Protein AF-A0A8S0RA61-F1 (afdb_monomer)

Nearest PDB structures (foldseek):
  1y2m-assembly1_B  TM=2.68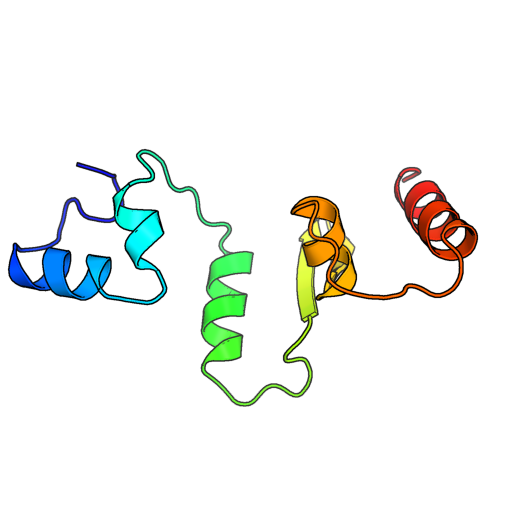0E-01  e=9.328E+00  Rhodotorula toruloides
  5o61-assembly1_b  TM=2.028E-01  e=4.396E+00  Mycolicibacterium smegmatis MC2 155
  1y2m-assembly1_C  TM=2.604E-01  e=9.328E+00  Rhodotorula toruloides

Solvent-accessible surface area (backbone atoms only — not comparable to full-atom values): 6162 Å² total; per-residue (Å²): 127,23,66,89,56,69,85,50,52,74,65,55,46,51,56,43,50,72,39,100,61,16,74,57,70,72,42,60,79,79,85,78,52,70,67,57,53,52,51,57,56,49,67,78,45,98,58,95,59,81,64,54,43,79,42,77,56,96,88,41,83,42,82,46,34,62,69,56,49,32,59,78,70,71,48,90,82,70,90,72,83,63,73,68,64,58,54,52,55,48,58,62,60,72,68,119

Radius of gyration: 17.35 Å; Cα contacts (8 Å, |Δi|>4): 54; chains: 1; bounding box: 34×37×48 Å

Structure (mmCIF, N/CA/C/O backbone):
data_AF-A0A8S0RA61-F1
#
_entry.id   AF-A0A8S0RA61-F1
#
loop_
_atom_site.group_PDB
_atom_site.id
_atom_site.type_symbol
_atom_site.label_atom_id
_atom_site.label_alt_id
_atom_site.label_comp_id
_atom_site.label_asym_id
_atom_site.label_entity_id
_atom_site.label_seq_id
_atom_site.pdbx_PDB_ins_code
_atom_site.Cartn_x
_atom_site.Cartn_y
_atom_site.Cartn_z
_atom_site.occupancy
_atom_site.B_iso_or_equiv
_atom_site.auth_seq_id
_atom_site.auth_comp_id
_atom_site.auth_asym_id
_atom_site.auth_atom_id
_atom_site.pdbx_PDB_model_num
ATOM 1 N N . GLN A 1 1 ? -17.020 3.305 13.409 1.00 57.69 1 GLN A N 1
ATOM 2 C CA . GLN A 1 1 ? -15.609 3.635 13.115 1.00 57.69 1 GLN A CA 1
ATOM 3 C C . GLN A 1 1 ? -14.967 2.454 12.400 1.00 57.69 1 GLN A C 1
ATOM 5 O O . GLN A 1 1 ? -15.306 1.324 12.750 1.00 57.69 1 GLN A O 1
ATOM 10 N N . PRO A 1 2 ? -14.099 2.704 11.407 1.00 66.94 2 PRO A N 1
ATOM 11 C CA . PRO A 1 2 ? -13.347 1.653 10.723 1.00 66.94 2 PRO A CA 1
ATOM 12 C C . PRO A 1 2 ? -12.533 0.834 11.725 1.00 66.94 2 PRO A C 1
ATOM 14 O O . PRO A 1 2 ? -12.020 1.408 12.687 1.00 66.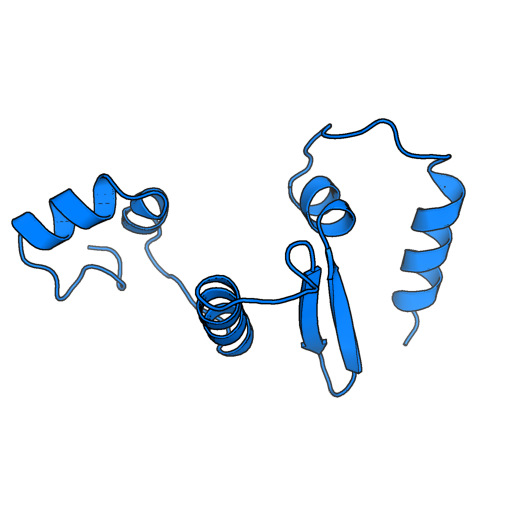94 2 PRO A O 1
ATOM 17 N N . GLN A 1 3 ? -12.421 -0.482 11.506 1.00 72.06 3 GLN A N 1
ATOM 18 C CA . GLN A 1 3 ? -11.772 -1.417 12.443 1.00 72.06 3 GLN A CA 1
ATOM 19 C C . GLN A 1 3 ? -10.369 -0.962 12.867 1.00 72.06 3 GLN A C 1
ATOM 21 O O . GLN A 1 3 ? -10.018 -1.045 14.039 1.00 72.06 3 GLN A O 1
ATOM 26 N N . LEU A 1 4 ? -9.604 -0.402 11.928 1.00 74.25 4 LEU A N 1
ATOM 27 C CA . LEU A 1 4 ? -8.234 0.056 12.149 1.00 74.25 4 LEU A CA 1
ATOM 28 C C . LEU A 1 4 ? -8.116 1.170 13.203 1.00 74.25 4 LEU A C 1
ATOM 30 O O . LEU A 1 4 ? -7.145 1.205 13.951 1.00 74.25 4 LEU A O 1
ATOM 34 N N . CYS A 1 5 ? -9.099 2.068 13.275 1.00 80.62 5 CYS A N 1
ATOM 35 C CA . CYS A 1 5 ? -9.034 3.264 14.115 1.00 80.62 5 CYS A CA 1
ATOM 36 C C . CYS A 1 5 ? -9.836 3.129 15.419 1.00 80.62 5 CYS A C 1
ATOM 38 O O . CYS A 1 5 ? -9.999 4.115 16.132 1.00 80.62 5 CYS A O 1
ATOM 40 N N . GLN A 1 6 ? -10.368 1.942 15.735 1.00 82.81 6 GLN A N 1
ATOM 41 C CA . GLN A 1 6 ? -11.220 1.738 16.918 1.00 82.81 6 GLN A CA 1
ATOM 42 C C . GLN A 1 6 ? -10.495 1.986 18.247 1.00 82.81 6 GLN A C 1
ATOM 44 O O . GLN A 1 6 ? -11.144 2.258 19.252 1.00 82.81 6 GLN A O 1
ATOM 49 N N . HIS A 1 7 ? -9.165 1.892 18.252 1.00 85.12 7 HIS A N 1
ATOM 50 C CA . HIS A 1 7 ? -8.332 2.074 19.442 1.00 85.12 7 HIS A CA 1
ATOM 51 C C . HIS A 1 7 ? -7.618 3.427 19.490 1.00 85.12 7 HIS A C 1
ATOM 53 O O . HIS A 1 7 ? -6.785 3.626 20.369 1.00 85.12 7 HIS A O 1
ATOM 59 N N . PHE A 1 8 ? -7.896 4.323 18.541 1.00 89.31 8 PHE A N 1
ATOM 60 C CA . PHE A 1 8 ? -7.232 5.621 18.478 1.00 89.31 8 PHE A CA 1
ATOM 61 C C . PHE A 1 8 ? -7.975 6.636 19.341 1.00 89.31 8 PHE A C 1
ATOM 63 O O . PHE A 1 8 ? -9.207 6.688 19.325 1.00 89.31 8 PHE A O 1
ATOM 70 N N . ASP A 1 9 ? -7.225 7.463 20.064 1.00 92.19 9 ASP A N 1
ATOM 71 C CA . ASP A 1 9 ? -7.759 8.711 20.605 1.00 92.19 9 ASP A CA 1
ATOM 72 C C . ASP A 1 9 ? -7.971 9.760 19.488 1.00 92.19 9 ASP A C 1
ATOM 74 O O . ASP A 1 9 ? -7.641 9.534 18.318 1.00 92.19 9 ASP A O 1
ATOM 78 N N . GLU A 1 10 ? -8.578 10.902 19.823 1.00 91.44 10 GLU A N 1
ATOM 79 C CA . GLU A 1 10 ? -8.885 11.949 18.835 1.00 91.44 10 GLU A CA 1
ATOM 80 C C . GLU A 1 10 ? -7.629 12.492 18.139 1.00 91.44 10 GLU A C 1
ATOM 82 O O . GLU A 1 10 ? -7.657 12.718 16.928 1.00 91.44 10 GLU A O 1
ATOM 87 N N . HIS A 1 11 ? -6.518 12.628 18.868 1.00 93.75 11 HIS A N 1
ATOM 88 C CA . HIS A 1 11 ? -5.258 13.128 18.320 1.00 93.75 11 HIS A CA 1
ATOM 89 C C . HIS A 1 11 ? -4.621 12.099 17.380 1.00 93.75 11 HIS A C 1
ATOM 91 O O . HIS A 1 11 ? -4.212 12.423 16.268 1.00 93.75 11 HIS A O 1
ATOM 97 N N . GLN A 1 12 ? -4.590 10.830 17.789 1.00 91.50 12 GLN A N 1
ATOM 98 C CA . GLN A 1 12 ? -4.101 9.717 16.976 1.00 91.50 12 GLN A CA 1
ATOM 99 C C . GLN A 1 12 ? -4.920 9.545 15.694 1.00 91.50 12 GLN A C 1
ATOM 101 O O . GLN A 1 12 ? -4.371 9.219 14.640 1.00 91.50 12 GLN A O 1
ATOM 106 N N . LEU A 1 13 ? -6.233 9.774 15.760 1.00 90.88 13 LEU A N 1
ATOM 107 C CA . LEU A 1 13 ? -7.102 9.732 14.590 1.00 90.88 13 LEU A CA 1
ATOM 108 C C . LEU A 1 13 ? -6.803 10.873 13.612 1.00 90.88 13 LEU A C 1
ATOM 110 O O . LEU A 1 13 ? -6.789 10.643 12.401 1.00 90.88 13 LEU A O 1
ATOM 114 N N . GLU A 1 14 ? -6.574 12.083 14.119 1.00 93.12 14 GLU A N 1
ATOM 115 C CA . GLU A 1 14 ? -6.224 13.249 13.305 1.00 93.12 14 GLU A CA 1
ATOM 116 C C . GLU A 1 14 ? -4.853 13.079 12.637 1.00 93.12 14 GLU A C 1
ATOM 118 O O . GLU A 1 14 ? -4.747 13.216 11.415 1.00 93.12 14 GLU A O 1
ATOM 123 N N . ASP A 1 15 ? -3.836 12.662 13.394 1.00 93.25 15 ASP A N 1
ATOM 124 C CA . ASP A 1 15 ? -2.504 12.344 12.863 1.00 93.25 15 ASP A CA 1
ATOM 125 C C . ASP A 1 15 ? -2.577 11.273 11.769 1.00 93.25 15 ASP A C 1
ATOM 127 O O . ASP A 1 15 ? -1.973 11.404 10.699 1.00 93.25 15 ASP A O 1
ATOM 131 N N . PHE A 1 16 ? -3.354 10.212 12.004 1.00 89.19 16 PHE A N 1
ATOM 132 C CA . PHE A 1 16 ? -3.503 9.132 11.039 1.00 89.19 16 PHE A CA 1
ATOM 133 C C . PHE A 1 16 ? -4.186 9.598 9.750 1.00 89.19 16 PHE A C 1
ATOM 135 O O . PHE A 1 16 ? -3.697 9.284 8.661 1.00 89.19 16 PHE A O 1
ATOM 142 N N . ARG A 1 17 ? -5.267 10.384 9.848 1.00 89.81 17 ARG A N 1
ATOM 143 C CA . ARG A 1 17 ? -5.965 10.964 8.685 1.00 89.81 17 ARG A CA 1
ATOM 144 C C . ARG A 1 17 ? -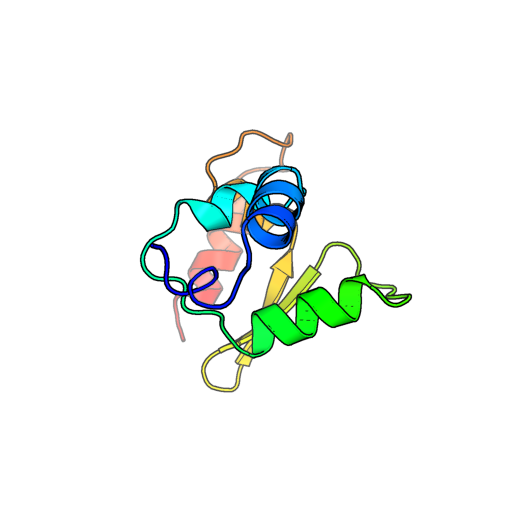5.074 11.887 7.858 1.00 89.81 17 ARG A C 1
ATOM 146 O O . ARG A 1 17 ? -5.213 11.912 6.640 1.00 89.81 17 ARG A O 1
ATOM 153 N N . ASN A 1 18 ? -4.153 12.598 8.501 1.00 90.62 18 ASN A N 1
ATOM 154 C CA . ASN A 1 18 ? -3.211 13.496 7.831 1.00 90.62 18 ASN A CA 1
ATOM 155 C C . ASN A 1 18 ? -1.982 12.773 7.243 1.00 90.62 18 ASN A C 1
ATOM 157 O O . ASN A 1 18 ? -1.192 13.381 6.520 1.00 90.62 18 ASN A O 1
ATOM 161 N N . SER A 1 19 ? -1.804 11.479 7.526 1.00 86.06 19 SER A N 1
ATOM 162 C CA . SER A 1 19 ? -0.709 10.675 6.977 1.00 86.06 19 SER A CA 1
ATOM 163 C C . SER A 1 19 ? -0.951 10.258 5.518 1.00 86.06 19 SER A C 1
ATOM 165 O O . SER A 1 19 ? -2.067 10.300 5.002 1.00 86.06 19 SER A O 1
ATOM 167 N N . CYS A 1 20 ? 0.084 9.732 4.853 1.00 77.44 20 CYS A N 1
ATOM 168 C CA . CYS A 1 20 ? -0.051 9.126 3.520 1.00 77.44 20 CYS A CA 1
ATOM 169 C C . CYS A 1 20 ? -0.957 7.878 3.490 1.00 77.44 20 CYS A C 1
ATOM 171 O O . CYS A 1 20 ? -1.331 7.412 2.414 1.00 77.44 20 CYS A O 1
ATOM 173 N N . LEU A 1 21 ? -1.312 7.343 4.660 1.00 82.12 21 LEU A N 1
ATOM 174 C CA . LEU A 1 21 ? -2.230 6.223 4.839 1.00 82.12 21 LEU A CA 1
ATOM 175 C C . LEU A 1 21 ? -3.630 6.678 5.277 1.00 82.12 21 LEU A C 1
ATOM 177 O O . LEU A 1 21 ? -4.487 5.830 5.506 1.00 82.12 21 LEU A O 1
ATOM 181 N N . GLY A 1 22 ? -3.889 7.987 5.364 1.00 84.94 22 GLY A N 1
ATOM 182 C CA . GLY A 1 22 ? -5.136 8.538 5.894 1.00 84.94 22 GLY A CA 1
ATOM 183 C C . GLY A 1 22 ? -6.400 8.064 5.180 1.00 84.94 22 GLY A C 1
ATOM 184 O O . GLY A 1 22 ? -7.434 7.908 5.821 1.00 84.94 22 GLY A O 1
ATOM 185 N N . PHE A 1 23 ? -6.310 7.714 3.892 1.00 82.50 23 PHE A N 1
ATOM 186 C CA . PHE A 1 23 ? -7.423 7.125 3.135 1.00 82.50 23 PHE A CA 1
ATOM 187 C C . PHE A 1 23 ? -7.936 5.804 3.741 1.00 82.50 23 PHE A C 1
ATOM 189 O O . PHE A 1 23 ? -9.105 5.455 3.590 1.00 82.50 23 PHE A O 1
ATOM 196 N N . LEU A 1 24 ? -7.087 5.069 4.470 1.00 82.50 24 LEU A N 1
ATOM 197 C CA . LEU A 1 24 ? -7.479 3.849 5.177 1.00 82.50 24 LEU A CA 1
ATOM 198 C C . LEU A 1 24 ? -8.410 4.141 6.361 1.00 82.50 24 LEU A C 1
ATOM 200 O O . LEU A 1 24 ? -9.151 3.259 6.782 1.00 82.50 24 LEU A O 1
ATOM 204 N N . ALA A 1 25 ? -8.443 5.377 6.868 1.00 84.81 25 ALA A N 1
ATOM 205 C CA . ALA A 1 25 ? -9.379 5.788 7.913 1.00 84.81 25 ALA A CA 1
ATOM 206 C C . ALA A 1 25 ? -10.842 5.816 7.437 1.00 84.81 25 ALA A C 1
ATOM 208 O O . ALA A 1 25 ? -11.737 6.040 8.248 1.00 84.81 25 ALA A O 1
ATOM 209 N N . GLU A 1 26 ? -11.102 5.614 6.145 1.00 83.44 26 GLU A N 1
ATOM 210 C CA . GLU A 1 26 ? -12.449 5.533 5.569 1.00 83.44 26 GLU A CA 1
ATOM 211 C C . GLU A 1 26 ? -12.837 4.096 5.181 1.00 83.44 26 GLU A C 1
ATOM 213 O O . GLU A 1 26 ? -14.010 3.807 4.939 1.00 83.44 26 GLU A O 1
ATOM 218 N N . VAL A 1 27 ? -11.880 3.161 5.169 1.00 81.31 27 VAL A N 1
ATOM 219 C CA . VAL A 1 27 ? -12.116 1.770 4.762 1.00 81.31 27 VAL A CA 1
ATOM 220 C C . VAL A 1 27 ? -12.633 0.962 5.952 1.00 81.31 27 VAL A C 1
ATOM 222 O O . VAL A 1 27 ? -11.904 0.675 6.897 1.00 81.31 27 VAL A O 1
ATOM 225 N N . LEU A 1 28 ? -13.917 0.593 5.904 1.00 76.06 28 LEU A N 1
ATOM 226 C CA . LEU A 1 28 ? -14.637 -0.031 7.023 1.00 76.06 28 LEU A CA 1
ATOM 227 C C . LEU A 1 28 ? -14.063 -1.384 7.467 1.00 76.06 28 LEU A C 1
ATOM 229 O O . LEU A 1 28 ? -14.052 -1.672 8.666 1.00 76.06 28 LEU A O 1
ATOM 233 N N . ASP A 1 29 ? -13.590 -2.187 6.516 1.00 78.06 29 ASP A N 1
ATOM 234 C CA . ASP A 1 29 ? -13.017 -3.511 6.749 1.00 78.06 29 ASP A CA 1
ATOM 235 C C . ASP A 1 29 ? -11.702 -3.630 5.977 1.00 78.06 29 ASP A C 1
ATOM 237 O O . ASP A 1 29 ? -11.690 -3.710 4.747 1.00 78.06 29 ASP A O 1
ATOM 241 N N . ILE A 1 30 ? -10.586 -3.566 6.704 1.00 73.31 30 ILE A N 1
ATOM 242 C CA . ILE A 1 30 ? -9.251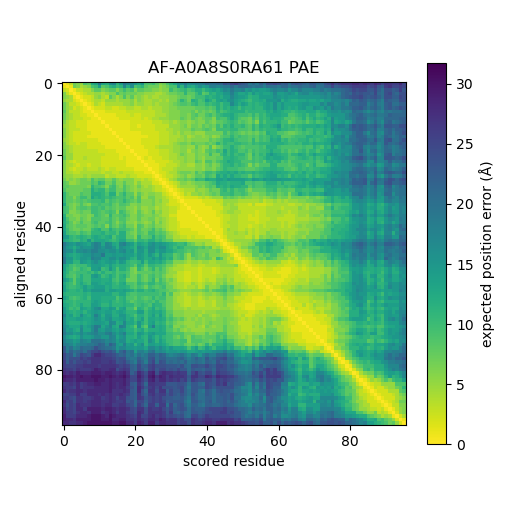 -3.697 6.125 1.00 73.31 30 ILE A CA 1
ATOM 243 C C . ILE A 1 30 ? -8.681 -5.034 6.563 1.00 73.31 30 ILE A C 1
ATOM 245 O O . ILE A 1 30 ? -8.310 -5.216 7.721 1.00 73.31 30 ILE A O 1
ATOM 249 N N . GLN A 1 31 ? -8.533 -5.944 5.608 1.00 75.06 31 GLN A N 1
ATOM 250 C CA . GLN A 1 31 ? -7.779 -7.170 5.814 1.00 75.06 31 GLN A CA 1
ATOM 251 C C . GLN A 1 31 ? -6.393 -7.025 5.200 1.00 75.06 31 GLN A C 1
ATOM 253 O O . GLN A 1 31 ? -6.224 -7.021 3.980 1.00 75.06 31 GLN A O 1
ATOM 258 N N . PHE A 1 32 ? -5.381 -6.903 6.056 1.00 72.31 32 PHE A N 1
ATOM 259 C CA . PHE A 1 32 ? -3.999 -6.921 5.602 1.00 72.31 32 PHE A CA 1
ATOM 260 C C . PHE A 1 32 ? -3.503 -8.355 5.451 1.00 72.31 32 PHE A C 1
ATOM 262 O O . PHE A 1 32 ? -3.555 -9.155 6.383 1.00 72.31 32 PHE A O 1
ATOM 269 N N . SER A 1 33 ? -2.925 -8.663 4.290 1.00 82.38 33 SER A N 1
ATOM 270 C CA . SER A 1 33 ? -2.067 -9.839 4.166 1.00 82.38 33 SER A CA 1
ATOM 271 C C . SER A 1 33 ? -0.817 -9.636 5.024 1.00 82.38 33 SER A C 1
ATOM 273 O O . SER A 1 33 ? -0.159 -8.600 4.924 1.00 82.38 33 SER A O 1
ATOM 275 N N . VAL A 1 34 ? -0.434 -10.641 5.818 1.00 84.69 34 VAL A N 1
ATOM 276 C CA . VAL A 1 34 ? 0.834 -10.632 6.575 1.00 84.69 34 VAL A CA 1
ATOM 277 C C . VAL A 1 34 ? 2.016 -10.334 5.651 1.00 84.69 34 VAL A C 1
ATOM 279 O O . VAL A 1 34 ? 2.922 -9.590 6.019 1.00 84.69 34 VAL A O 1
ATOM 282 N N . GLN A 1 35 ? 1.967 -10.838 4.415 1.00 85.75 35 GLN A N 1
ATOM 283 C CA . GLN A 1 35 ? 2.996 -10.574 3.416 1.00 85.75 35 GLN A CA 1
ATOM 284 C C . GLN A 1 35 ? 3.040 -9.088 3.032 1.00 85.75 35 GLN A C 1
ATOM 286 O O . GLN A 1 35 ? 4.126 -8.536 2.897 1.00 85.75 35 GLN A O 1
ATOM 291 N N . LEU A 1 36 ? 1.896 -8.401 2.920 1.00 82.75 36 LEU A N 1
ATOM 292 C CA . LEU A 1 36 ? 1.867 -6.953 2.668 1.00 82.75 36 LEU A CA 1
ATOM 293 C C . LEU A 1 36 ? 2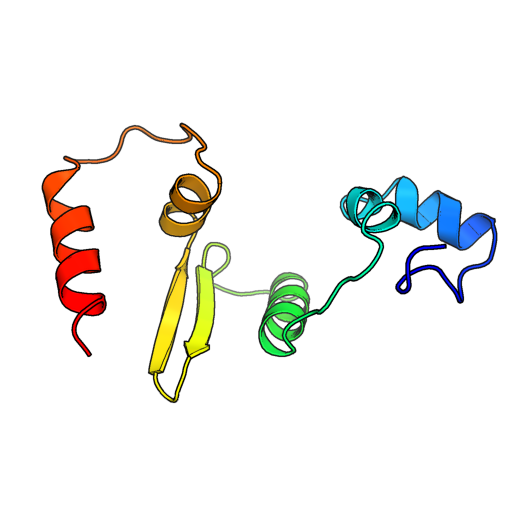.506 -6.174 3.822 1.00 82.75 36 LEU A C 1
ATOM 295 O O . LEU A 1 36 ? 3.332 -5.298 3.577 1.00 82.75 36 LEU A O 1
ATOM 299 N N . VAL A 1 37 ? 2.187 -6.529 5.069 1.00 84.12 37 VAL A N 1
ATOM 300 C CA . VAL A 1 37 ? 2.783 -5.889 6.255 1.00 84.12 37 VAL A CA 1
ATOM 301 C C . VAL A 1 37 ? 4.300 -6.086 6.279 1.00 84.12 37 VAL A C 1
ATOM 303 O O . VAL A 1 37 ? 5.037 -5.125 6.487 1.00 84.12 37 VAL A O 1
ATOM 306 N N . GLN A 1 38 ? 4.785 -7.297 5.987 1.00 84.50 38 GLN A N 1
ATOM 307 C CA . GLN A 1 38 ? 6.222 -7.576 5.875 1.00 84.50 38 GLN A CA 1
ATOM 308 C C . GLN A 1 38 ? 6.905 -6.673 4.841 1.00 84.50 38 GLN A C 1
ATOM 310 O O . GLN A 1 38 ? 7.983 -6.145 5.103 1.00 84.50 38 GLN A O 1
ATOM 315 N N . HIS A 1 39 ? 6.267 -6.435 3.694 1.00 83.62 39 HIS A N 1
ATOM 316 C CA . HIS A 1 39 ? 6.826 -5.553 2.672 1.00 83.62 39 HIS A CA 1
ATOM 317 C C . HIS A 1 39 ? 6.820 -4.081 3.078 1.00 83.62 39 HIS A C 1
ATOM 319 O O . HIS A 1 39 ? 7.759 -3.362 2.739 1.00 83.62 39 HIS A O 1
ATOM 325 N N . LEU A 1 40 ? 5.799 -3.623 3.809 1.00 81.50 40 LEU A N 1
ATOM 326 C CA . LEU A 1 40 ? 5.791 -2.270 4.368 1.00 81.50 40 LEU A CA 1
ATOM 327 C C . LEU A 1 40 ? 6.974 -2.075 5.323 1.00 81.50 40 LEU A C 1
ATOM 329 O O . LEU A 1 40 ? 7.664 -1.066 5.222 1.00 81.50 40 LEU A O 1
ATOM 333 N N . VAL A 1 41 ? 7.276 -3.068 6.167 1.00 83.12 41 VAL A N 1
ATOM 334 C CA . VAL A 1 41 ? 8.465 -3.055 7.037 1.00 83.12 41 VAL A CA 1
ATOM 335 C C . VAL A 1 41 ? 9.760 -3.104 6.220 1.00 83.12 41 VAL A C 1
ATOM 337 O O . VAL A 1 41 ? 10.685 -2.348 6.489 1.00 83.12 41 VAL A O 1
ATOM 340 N N . PHE A 1 42 ? 9.846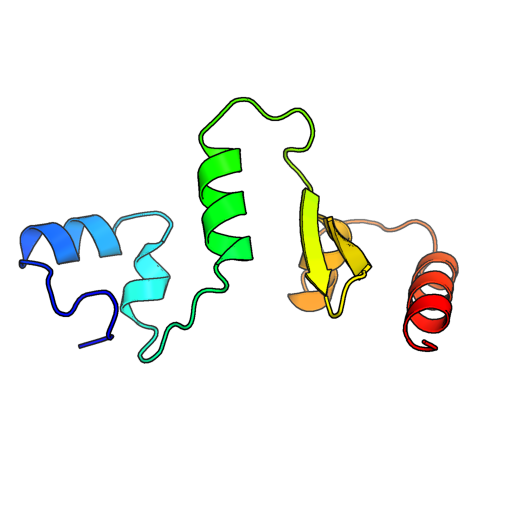 -3.932 5.177 1.00 83.50 42 PHE A N 1
ATOM 341 C CA . PHE A 1 42 ? 11.039 -3.965 4.321 1.00 83.50 42 PHE A CA 1
ATOM 342 C C . PHE A 1 42 ? 11.302 -2.647 3.590 1.00 83.50 42 PHE A C 1
ATOM 344 O O . PHE A 1 42 ? 12.453 -2.339 3.301 1.00 83.50 42 PHE A O 1
ATOM 351 N N . ARG A 1 43 ? 10.266 -1.844 3.326 1.00 80.00 43 ARG A N 1
ATOM 352 C CA . ARG A 1 43 ? 10.414 -0.504 2.741 1.00 80.00 43 ARG A CA 1
ATOM 353 C C . ARG A 1 43 ? 10.927 0.544 3.728 1.00 80.00 43 ARG A C 1
ATOM 355 O O . ARG A 1 43 ? 11.426 1.570 3.276 1.00 80.00 43 ARG A O 1
ATOM 362 N N . THR A 1 44 ? 10.825 0.317 5.039 1.00 81.25 44 THR A N 1
ATOM 363 C CA . THR A 1 44 ? 11.396 1.232 6.045 1.00 81.25 44 THR A CA 1
ATOM 364 C C . THR A 1 44 ? 12.876 0.962 6.322 1.00 81.25 44 THR A C 1
ATOM 366 O O . THR A 1 44 ? 13.534 1.769 6.975 1.00 81.25 44 THR A O 1
ATOM 369 N N . ILE A 1 45 ? 13.422 -0.134 5.787 1.00 82.88 45 ILE A N 1
ATOM 370 C CA . ILE A 1 45 ? 14.845 -0.483 5.841 1.00 82.88 45 ILE A CA 1
ATOM 371 C C . ILE A 1 45 ? 15.472 -0.408 4.442 1.00 82.88 45 ILE A C 1
ATOM 373 O O . ILE A 1 45 ? 14.782 -0.395 3.424 1.00 82.88 45 ILE A O 1
ATOM 377 N N . ARG A 1 46 ? 16.807 -0.342 4.363 1.00 76.44 46 ARG A N 1
ATOM 378 C CA . ARG A 1 46 ? 17.509 -0.301 3.073 1.00 76.44 46 ARG A CA 1
ATOM 379 C C . ARG A 1 46 ? 17.295 -1.622 2.323 1.00 76.44 46 ARG A C 1
ATOM 381 O O . ARG A 1 46 ? 17.776 -2.661 2.763 1.00 76.44 46 ARG A O 1
ATOM 388 N N . THR A 1 47 ? 16.615 -1.554 1.181 1.00 76.06 47 THR A N 1
ATOM 389 C CA . THR A 1 47 ? 16.385 -2.680 0.265 1.00 76.06 47 THR A CA 1
ATOM 390 C C . THR A 1 47 ? 16.817 -2.305 -1.147 1.00 76.06 47 THR A C 1
ATOM 392 O O . THR A 1 47 ? 16.560 -1.190 -1.598 1.00 76.06 47 THR A O 1
ATOM 395 N N . ASP A 1 48 ? 17.46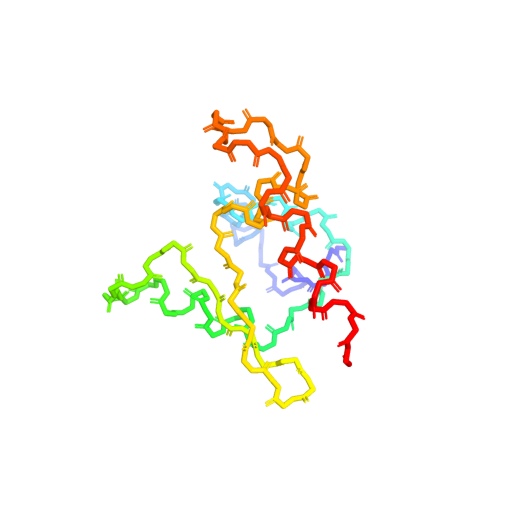2 -3.235 -1.851 1.00 75.50 48 ASP A N 1
ATOM 396 C CA . ASP A 1 48 ? 17.880 -3.041 -3.245 1.00 75.50 48 ASP A CA 1
ATOM 397 C C . ASP A 1 48 ? 16.692 -3.180 -4.223 1.00 75.50 48 ASP A C 1
ATOM 399 O O . ASP A 1 48 ? 16.750 -2.712 -5.358 1.00 75.50 48 ASP A O 1
ATOM 403 N N . MET A 1 49 ? 15.573 -3.769 -3.776 1.00 74.00 49 MET A N 1
ATOM 404 C CA . MET A 1 49 ? 14.384 -4.062 -4.593 1.00 74.00 49 MET A CA 1
ATOM 405 C C . MET A 1 49 ? 13.208 -3.122 -4.275 1.00 74.00 49 MET A C 1
ATOM 407 O O . MET A 1 49 ? 12.085 -3.552 -4.027 1.00 74.00 49 MET A O 1
ATOM 411 N N . MET A 1 50 ? 13.453 -1.808 -4.279 1.00 72.56 50 MET A N 1
ATOM 412 C CA . MET A 1 50 ? 12.477 -0.783 -3.853 1.00 72.56 50 MET A CA 1
ATOM 413 C C . MET A 1 50 ? 11.167 -0.747 -4.665 1.00 72.56 50 MET A C 1
ATOM 415 O O . MET A 1 50 ? 10.134 -0.283 -4.172 1.00 72.56 50 MET A O 1
ATOM 419 N N . ASN A 1 51 ? 11.195 -1.242 -5.904 1.00 78.81 51 ASN A N 1
ATOM 420 C CA . ASN A 1 51 ? 10.073 -1.178 -6.846 1.00 78.81 51 ASN A CA 1
ATOM 421 C C . ASN A 1 51 ? 9.357 -2.522 -7.034 1.00 78.81 51 ASN A C 1
ATOM 423 O O . ASN A 1 51 ? 8.574 -2.672 -7.973 1.00 78.81 51 ASN A O 1
ATOM 427 N N . GLU A 1 52 ? 9.615 -3.489 -6.153 1.00 83.62 52 GLU A N 1
ATOM 428 C CA . GLU A 1 52 ? 9.058 -4.835 -6.236 1.00 83.62 52 GLU A CA 1
ATOM 429 C C . GLU A 1 52 ? 8.440 -5.268 -4.906 1.00 83.62 52 GLU A C 1
ATOM 431 O O . GLU A 1 52 ? 8.898 -4.904 -3.823 1.00 83.62 52 GLU A O 1
ATOM 436 N N . LEU A 1 53 ? 7.376 -6.056 -5.002 1.00 85.19 53 LEU A N 1
ATOM 437 C CA . LEU A 1 53 ? 6.759 -6.789 -3.908 1.00 85.19 53 LEU A CA 1
ATOM 438 C C . LEU A 1 53 ? 6.737 -8.268 -4.297 1.00 85.19 53 LEU A C 1
ATOM 440 O O . LEU A 1 53 ? 6.395 -8.606 -5.426 1.00 85.19 53 LEU A O 1
ATOM 444 N N . TRP A 1 54 ? 7.110 -9.156 -3.388 1.00 84.25 54 TRP A N 1
ATOM 445 C CA . TRP A 1 54 ? 7.233 -10.588 -3.637 1.00 84.25 54 TRP A CA 1
ATOM 446 C C . TRP A 1 54 ? 6.262 -11.360 -2.750 1.00 84.25 54 TRP A C 1
ATOM 448 O O . TRP A 1 54 ? 6.448 -11.461 -1.541 1.00 84.25 54 TRP A O 1
ATOM 458 N N . PHE A 1 55 ? 5.231 -11.940 -3.354 1.00 85.00 55 PHE A N 1
ATOM 459 C CA . PHE A 1 55 ? 4.196 -12.680 -2.639 1.00 85.00 55 PHE A CA 1
ATOM 460 C C . PHE A 1 55 ? 4.354 -14.181 -2.839 1.00 85.00 55 PHE A C 1
ATOM 462 O O . PHE A 1 55 ? 4.527 -14.645 -3.962 1.00 85.00 55 PHE A O 1
ATOM 469 N N . ASN A 1 56 ? 4.234 -14.958 -1.769 1.00 83.38 56 ASN A N 1
ATOM 470 C CA . ASN A 1 56 ? 4.036 -16.396 -1.868 1.00 83.38 56 ASN A CA 1
ATOM 471 C C . ASN A 1 56 ? 2.543 -16.674 -2.085 1.00 83.38 56 ASN A C 1
ATOM 473 O O . ASN A 1 56 ? 1.733 -16.506 -1.168 1.00 83.38 56 ASN A O 1
ATOM 477 N N . VAL A 1 57 ? 2.194 -17.103 -3.295 1.00 82.75 57 VAL A N 1
ATOM 478 C CA . VAL A 1 57 ? 0.838 -17.495 -3.683 1.00 82.75 57 VAL A CA 1
ATOM 479 C C . VAL A 1 57 ? 0.841 -18.996 -3.937 1.00 82.75 57 VAL A C 1
ATOM 481 O O . VAL A 1 57 ? 1.458 -19.466 -4.887 1.00 82.75 57 VAL A O 1
ATOM 484 N N . GLN A 1 58 ? 0.179 -19.761 -3.065 1.00 86.56 58 GLN A N 1
ATOM 485 C CA . GLN A 1 58 ? 0.090 -21.227 -3.167 1.00 86.56 58 GLN A CA 1
ATOM 486 C C . GLN A 1 58 ? 1.458 -21.918 -3.358 1.00 86.56 58 GLN A C 1
ATOM 488 O O . GLN A 1 58 ? 1.616 -22.801 -4.198 1.00 86.56 58 GLN A O 1
ATOM 493 N N . GLY A 1 59 ? 2.480 -21.483 -2.615 1.00 85.94 59 GLY A N 1
ATOM 494 C CA . GLY A 1 59 ? 3.837 -22.034 -2.696 1.00 85.94 59 GLY A CA 1
ATOM 495 C C . GLY A 1 59 ? 4.708 -21.431 -3.801 1.00 85.94 59 GLY A C 1
ATOM 496 O O . GLY A 1 59 ? 5.896 -21.741 -3.864 1.00 85.94 59 GLY A O 1
ATOM 497 N N . HIS A 1 60 ? 4.161 -20.550 -4.641 1.00 83.44 60 HIS A N 1
ATOM 498 C CA . HIS A 1 60 ? 4.875 -19.929 -5.750 1.00 83.44 60 HIS A CA 1
ATOM 499 C C . HIS A 1 60 ? 5.204 -18.468 -5.440 1.00 83.44 60 HIS A C 1
ATOM 501 O O . HIS A 1 60 ? 4.316 -17.642 -5.211 1.00 83.44 60 HIS A O 1
ATOM 507 N N . MET A 1 61 ? 6.496 -18.135 -5.466 1.00 85.00 61 MET A N 1
ATOM 508 C CA . MET A 1 61 ? 6.955 -16.755 -5.319 1.00 85.00 61 MET A CA 1
ATOM 509 C C . MET A 1 61 ? 6.614 -15.947 -6.573 1.00 85.00 61 MET A C 1
ATOM 511 O O . MET A 1 61 ? 7.109 -16.219 -7.666 1.00 85.00 61 MET A O 1
ATOM 515 N N . THR A 1 62 ? 5.770 -14.937 -6.399 1.00 84.38 62 THR A N 1
ATOM 516 C CA . THR A 1 62 ? 5.227 -14.083 -7.452 1.00 84.38 62 THR A CA 1
ATOM 517 C C . THR A 1 62 ? 5.667 -12.643 -7.223 1.00 84.38 62 THR A C 1
ATOM 519 O O . THR A 1 62 ? 5.376 -12.057 -6.182 1.00 84.38 62 THR A O 1
ATOM 522 N N . ARG A 1 63 ? 6.354 -12.063 -8.210 1.00 86.88 63 ARG A N 1
ATOM 523 C CA . ARG A 1 63 ? 6.750 -10.649 -8.215 1.00 86.88 63 ARG A CA 1
ATOM 524 C C . ARG A 1 63 ? 5.585 -9.767 -8.670 1.00 86.88 63 ARG A C 1
ATOM 526 O O . ARG A 1 63 ? 4.983 -10.032 -9.708 1.00 86.88 63 ARG A O 1
ATOM 533 N N . PHE A 1 64 ? 5.340 -8.696 -7.931 1.00 83.88 64 PHE A N 1
ATOM 534 C CA . PHE A 1 64 ? 4.419 -7.609 -8.228 1.00 83.88 64 PHE A CA 1
ATOM 535 C C . PHE A 1 64 ? 5.197 -6.293 -8.165 1.00 83.88 64 PHE A C 1
ATOM 537 O O . PHE A 1 64 ? 5.542 -5.803 -7.090 1.00 83.88 64 PHE A O 1
ATOM 544 N N . GLY A 1 65 ? 5.565 -5.761 -9.322 1.00 85.00 65 GLY A N 1
ATOM 545 C CA . GLY A 1 65 ? 6.307 -4.515 -9.440 1.00 85.00 65 GLY A CA 1
ATOM 546 C C . GLY A 1 65 ? 5.428 -3.349 -9.865 1.00 85.00 65 GLY A C 1
ATOM 547 O O . GLY A 1 65 ? 4.202 -3.431 -9.934 1.00 85.00 65 GLY A O 1
ATOM 548 N N . LEU A 1 66 ? 6.091 -2.240 -10.185 1.00 77.62 66 LEU A N 1
ATOM 549 C CA . LEU A 1 66 ? 5.430 -1.012 -10.622 1.00 77.62 66 LEU A CA 1
ATOM 550 C C . LEU A 1 66 ? 4.565 -1.215 -11.879 1.00 77.62 66 LEU A C 1
ATOM 552 O O . LEU A 1 66 ? 3.495 -0.626 -11.986 1.00 77.62 66 LEU A O 1
ATOM 556 N N . GLN A 1 67 ? 4.999 -2.075 -12.804 1.00 76.12 67 GLN A N 1
ATOM 557 C CA . GLN A 1 67 ? 4.247 -2.390 -14.023 1.00 76.12 67 GLN A CA 1
ATOM 558 C C . GLN A 1 67 ? 2.910 -3.065 -13.699 1.00 76.12 67 GLN A C 1
ATOM 560 O O . GLN A 1 67 ? 1.862 -2.626 -14.172 1.00 76.12 67 GLN A O 1
ATOM 565 N N . GLU A 1 68 ? 2.939 -4.095 -12.851 1.00 79.00 68 GLU A N 1
ATOM 566 C CA . GLU A 1 68 ? 1.733 -4.802 -12.427 1.00 79.00 68 GLU A CA 1
ATOM 567 C C . GLU A 1 68 ? 0.782 -3.883 -11.637 1.00 79.00 68 GLU A C 1
ATOM 569 O O . GLU A 1 68 ? -0.432 -3.934 -11.839 1.00 79.00 68 GLU A O 1
ATOM 574 N N . TYR A 1 69 ? 1.321 -2.983 -10.806 1.00 74.56 69 TYR A N 1
ATOM 575 C CA . TYR A 1 69 ? 0.541 -1.977 -10.078 1.00 74.56 69 TYR A CA 1
ATOM 576 C C . TYR A 1 69 ? -0.219 -1.026 -11.011 1.00 74.56 69 TYR A C 1
ATOM 578 O O . TYR A 1 69 ? -1.425 -0.841 -10.859 1.00 74.56 69 TYR A O 1
ATOM 586 N N . VAL A 1 70 ? 0.474 -0.440 -11.991 1.00 73.19 70 VAL A N 1
ATOM 587 C CA . VAL A 1 70 ? -0.112 0.519 -12.940 1.00 73.19 70 VAL A CA 1
ATOM 588 C C . VAL A 1 70 ? -1.274 -0.114 -13.707 1.00 73.19 70 VAL A C 1
ATOM 590 O O . VAL A 1 70 ? -2.323 0.511 -13.849 1.00 73.19 70 VAL A O 1
ATOM 593 N N . PHE A 1 71 ? -1.123 -1.373 -14.121 1.00 71.12 71 PHE A N 1
ATOM 594 C CA . PHE A 1 71 ? -2.167 -2.114 -14.823 1.00 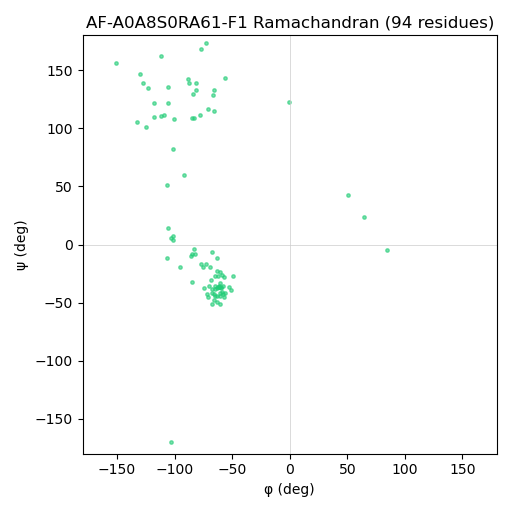71.12 71 PHE A CA 1
ATOM 595 C C . PHE A 1 71 ? -3.386 -2.418 -13.939 1.00 71.12 71 PHE A C 1
ATOM 597 O O . PHE A 1 71 ? -4.509 -2.104 -14.329 1.00 71.12 71 PHE A O 1
ATOM 604 N N . VAL A 1 72 ? -3.185 -2.985 -12.740 1.00 69.12 72 VAL A N 1
ATOM 605 C CA . VAL A 1 72 ? -4.290 -3.315 -11.811 1.00 69.12 72 VAL A CA 1
ATOM 606 C C . VAL A 1 72 ? -5.085 -2.070 -11.422 1.00 69.12 72 VAL A C 1
ATOM 608 O O . VAL A 1 72 ? -6.306 -2.127 -11.308 1.00 69.12 72 VAL A O 1
ATOM 611 N N . MET A 1 73 ? -4.400 -0.938 -11.259 1.00 66.00 73 MET A N 1
ATOM 612 C CA . MET A 1 73 ? -5.022 0.335 -10.897 1.00 66.00 73 MET A CA 1
ATOM 613 C C . MET A 1 73 ? -5.613 1.091 -12.099 1.00 66.00 73 MET A C 1
ATOM 615 O O . MET A 1 73 ? -6.201 2.154 -11.912 1.00 66.00 73 MET A O 1
ATOM 619 N N . GLY A 1 74 ? -5.452 0.586 -13.329 1.00 67.62 74 GLY A N 1
ATOM 620 C CA . GLY A 1 74 ? -5.919 1.256 -14.548 1.00 67.62 74 GLY A CA 1
ATOM 621 C C . GLY A 1 74 ? -5.226 2.596 -14.825 1.00 67.62 74 GLY A C 1
ATOM 622 O O . GLY A 1 74 ? -5.787 3.464 -15.495 1.00 67.62 74 GLY A O 1
ATOM 623 N N . LEU A 1 75 ? -4.019 2.796 -14.291 1.00 65.00 75 LEU A N 1
ATOM 624 C CA . LEU A 1 75 ? -3.260 4.031 -14.448 1.00 65.00 75 LEU A CA 1
ATOM 625 C C . LEU A 1 75 ? -2.531 4.028 -15.801 1.00 65.00 75 LEU A C 1
ATOM 627 O O . LEU A 1 75 ? -1.953 3.030 -16.216 1.00 65.00 75 LEU A O 1
ATOM 631 N N . LYS A 1 76 ? -2.502 5.163 -16.503 1.00 61.88 76 LYS A N 1
ATOM 632 C CA . LYS A 1 76 ? -1.700 5.340 -17.731 1.00 61.88 76 LYS A CA 1
ATOM 633 C C . LYS A 1 76 ? -0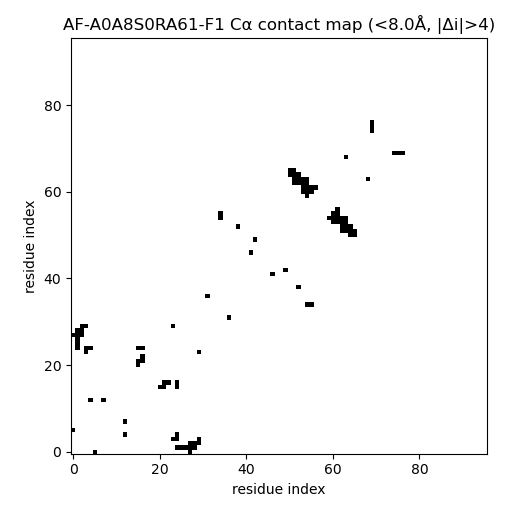.317 5.900 -17.391 1.00 61.88 76 LYS A C 1
ATOM 635 O O . LYS A 1 76 ? 0.012 7.012 -17.788 1.00 61.88 76 LYS A O 1
ATOM 640 N N . CYS A 1 77 ? 0.472 5.190 -16.586 1.00 56.09 77 CYS A N 1
ATOM 641 C CA . CYS A 1 77 ? 1.711 5.773 -16.051 1.00 56.09 77 CYS A CA 1
ATOM 642 C C . CYS A 1 77 ? 2.953 5.652 -16.951 1.00 56.09 77 CYS A C 1
ATOM 644 O O . CYS A 1 77 ? 3.940 6.312 -16.638 1.00 56.09 77 CYS A O 1
ATOM 646 N N . CYS A 1 78 ? 2.961 4.886 -18.052 1.00 52.94 78 CYS A N 1
ATOM 647 C CA . CYS A 1 78 ? 4.153 4.752 -18.907 1.00 52.94 78 CYS A CA 1
ATOM 648 C C . CYS A 1 78 ? 3.812 4.462 -20.381 1.00 52.94 78 CYS A C 1
ATOM 650 O O . CYS A 1 78 ? 2.763 3.897 -20.675 1.00 52.94 78 CYS A O 1
ATOM 652 N N . ILE A 1 79 ? 4.736 4.800 -21.293 1.00 56.03 79 ILE A N 1
ATOM 653 C CA . ILE A 1 79 ? 4.792 4.224 -22.646 1.00 56.03 79 ILE A CA 1
ATOM 654 C C . ILE A 1 79 ? 5.417 2.836 -22.485 1.00 56.03 79 ILE A C 1
ATOM 656 O O . ILE A 1 79 ? 6.583 2.728 -22.101 1.00 56.03 79 ILE A O 1
ATOM 660 N N . PHE A 1 80 ? 4.636 1.783 -22.703 1.00 58.00 80 PHE A N 1
ATOM 661 C CA . PHE A 1 80 ? 5.119 0.408 -22.613 1.00 58.00 80 PHE A CA 1
ATOM 662 C C . PHE A 1 80 ? 5.685 -0.036 -23.974 1.00 58.00 80 PHE A C 1
ATOM 664 O O . PHE A 1 80 ? 5.138 0.354 -25.006 1.00 58.00 80 PHE A O 1
ATOM 671 N N . PRO A 1 81 ? 6.783 -0.814 -24.020 1.00 54.41 81 PRO A N 1
ATOM 672 C CA . PRO A 1 81 ? 7.163 -1.519 -25.239 1.00 54.41 81 PRO A CA 1
ATOM 673 C C . PRO A 1 81 ? 6.096 -2.585 -25.536 1.00 54.41 81 PRO A C 1
ATOM 675 O O . PRO A 1 81 ? 5.752 -3.334 -24.628 1.00 54.41 81 PRO A O 1
ATOM 678 N N . ASP A 1 82 ? 5.582 -2.576 -26.771 1.00 57.94 82 ASP A N 1
ATOM 679 C CA . ASP A 1 82 ? 4.433 -3.322 -27.326 1.00 57.94 82 ASP A CA 1
ATOM 680 C C . ASP A 1 82 ? 3.668 -4.285 -26.394 1.00 57.94 82 ASP A C 1
ATOM 682 O O . ASP A 1 82 ? 4.200 -5.283 -25.892 1.00 57.94 82 ASP A O 1
ATOM 686 N N . ASP A 1 83 ? 2.362 -4.022 -26.285 1.00 57.97 83 ASP A N 1
ATOM 687 C CA . ASP A 1 83 ? 1.364 -4.716 -25.456 1.00 57.97 83 ASP A CA 1
ATOM 688 C C . ASP A 1 83 ? 1.384 -6.258 -25.586 1.00 57.97 83 ASP A C 1
ATOM 690 O O . ASP A 1 83 ? 1.061 -6.980 -24.634 1.00 57.97 83 ASP A O 1
ATOM 694 N N . ASP A 1 84 ? 1.830 -6.785 -26.730 1.00 58.38 84 ASP A N 1
ATOM 695 C CA . ASP A 1 84 ? 1.824 -8.216 -27.042 1.00 58.38 84 ASP A CA 1
ATOM 696 C C . ASP A 1 84 ? 2.795 -9.055 -26.195 1.00 58.38 84 ASP A C 1
ATOM 698 O O . ASP A 1 84 ? 2.505 -10.219 -25.906 1.00 58.38 84 ASP A O 1
ATOM 702 N N . GLN A 1 85 ? 3.935 -8.514 -25.747 1.00 56.53 85 GLN A N 1
ATOM 703 C CA . GLN A 1 85 ? 4.912 -9.326 -25.001 1.00 56.53 85 GLN A CA 1
ATOM 704 C C . GLN A 1 85 ? 4.461 -9.626 -23.567 1.00 56.53 85 GLN A C 1
ATOM 706 O O . GLN A 1 85 ? 4.671 -10.735 -23.070 1.00 56.53 85 GLN A O 1
ATOM 711 N N . PHE A 1 86 ? 3.813 -8.676 -22.891 1.00 55.59 86 PHE A N 1
ATOM 712 C CA . PHE A 1 86 ? 3.388 -8.857 -21.500 1.00 55.59 86 PHE A CA 1
ATOM 713 C C . PHE A 1 86 ? 2.036 -9.569 -21.374 1.00 55.59 86 PHE A C 1
ATOM 715 O O . PHE A 1 86 ? 1.872 -10.374 -20.451 1.00 55.59 86 PHE A O 1
ATOM 722 N N . ALA A 1 87 ? 1.116 -9.383 -22.330 1.00 57.28 87 ALA A N 1
ATOM 723 C CA . ALA A 1 87 ? -0.105 -10.188 -22.426 1.00 57.28 87 ALA A CA 1
ATOM 724 C C . ALA A 1 87 ? 0.226 -11.686 -22.561 1.00 57.28 87 ALA A C 1
ATOM 726 O O . ALA A 1 87 ? -0.328 -12.520 -21.844 1.00 57.28 87 ALA A O 1
ATOM 727 N N . GLN A 1 88 ? 1.226 -12.026 -23.382 1.00 58.81 88 GLN A N 1
ATOM 728 C CA . GLN A 1 88 ? 1.721 -13.400 -23.518 1.00 58.81 88 GLN A CA 1
ATOM 729 C C . GLN A 1 88 ? 2.364 -13.944 -22.229 1.00 58.81 88 GLN A C 1
ATOM 731 O O . GLN A 1 88 ? 2.216 -15.128 -21.918 1.00 58.81 88 GLN A O 1
ATOM 736 N N . VAL A 1 89 ? 3.066 -13.108 -21.452 1.00 57.81 89 VAL A N 1
ATOM 737 C CA . VAL A 1 89 ? 3.650 -13.507 -20.155 1.00 57.81 89 VAL A CA 1
ATOM 738 C C . VAL A 1 89 ? 2.566 -13.796 -19.116 1.00 57.81 89 VAL A C 1
ATOM 740 O O . VAL A 1 89 ? 2.717 -14.740 -18.339 1.00 57.81 89 VAL A O 1
ATOM 743 N N . LEU A 1 90 ? 1.477 -13.026 -19.101 1.00 54.41 90 LEU A N 1
ATOM 744 C CA . LEU A 1 90 ? 0.346 -13.250 -18.198 1.00 54.41 90 LEU A CA 1
ATOM 745 C C . LEU A 1 90 ? -0.475 -14.481 -18.595 1.00 54.41 90 LEU A C 1
ATOM 747 O O . LEU A 1 90 ? -0.778 -15.292 -17.722 1.00 54.41 90 LEU A O 1
ATOM 751 N N . GLU A 1 91 ? -0.755 -14.690 -19.884 1.00 60.03 91 GLU A N 1
ATOM 752 C CA . GLU A 1 91 ? -1.437 -15.904 -20.367 1.00 60.03 91 GLU A CA 1
ATOM 753 C C . GLU A 1 91 ? -0.627 -17.176 -20.084 1.00 60.03 91 GLU A C 1
ATOM 755 O O . GLU A 1 91 ? -1.172 -18.193 -19.657 1.00 60.03 91 GLU A O 1
ATOM 760 N N . ARG A 1 92 ? 0.707 -17.105 -20.181 1.00 55.81 92 ARG A N 1
ATOM 761 C CA . ARG A 1 92 ? 1.583 -18.205 -19.743 1.00 55.81 92 ARG A CA 1
ATOM 762 C C . ARG A 1 92 ? 1.528 -18.481 -18.240 1.00 55.81 92 ARG A C 1
ATOM 764 O O . ARG A 1 92 ? 1.827 -19.602 -17.843 1.00 55.81 92 ARG A O 1
ATOM 771 N N . ARG A 1 93 ? 1.204 -17.488 -17.405 1.00 53.88 93 ARG A N 1
ATOM 772 C CA . ARG A 1 93 ? 1.124 -17.640 -15.939 1.00 53.88 93 ARG A CA 1
ATOM 773 C C . ARG A 1 93 ? -0.288 -17.929 -15.425 1.00 53.88 93 ARG A C 1
ATOM 775 O O . ARG A 1 93 ? -0.405 -18.438 -14.320 1.00 53.88 93 ARG A O 1
ATOM 782 N N . ARG A 1 94 ? -1.339 -17.642 -16.204 1.00 49.19 94 ARG A N 1
ATOM 783 C CA . ARG A 1 94 ? -2.736 -18.014 -15.900 1.00 49.19 94 ARG A CA 1
ATOM 784 C C . ARG A 1 94 ? -3.022 -19.508 -16.073 1.00 49.19 94 ARG A C 1
ATOM 786 O O . ARG A 1 94 ? -4.008 -19.995 -15.534 1.00 49.19 94 ARG A O 1
ATOM 793 N N . LEU A 1 95 ? -2.157 -20.232 -16.780 1.00 42.50 95 LEU A N 1
ATOM 794 C CA . LEU A 1 95 ? -2.178 -21.690 -16.867 1.00 42.50 95 LEU A CA 1
ATOM 795 C C . LEU A 1 95 ? -1.109 -22.284 -15.944 1.00 42.50 95 LEU A C 1
ATOM 797 O O . LEU A 1 95 ? -0.011 -22.602 -16.403 1.00 42.50 95 LEU A O 1
ATOM 801 N N . LYS A 1 96 ? -1.434 -22.405 -14.654 1.00 34.56 96 LYS A N 1
ATOM 802 C CA . LYS A 1 96 ? -0.957 -23.440 -13.719 1.00 34.56 96 LYS A CA 1
ATOM 803 C C . LYS A 1 96 ? -1.655 -23.303 -12.374 1.00 34.56 96 LYS A C 1
ATOM 805 O O . LYS A 1 96 ? -1.655 -22.178 -11.833 1.00 34.56 96 LYS A O 1
#

InterPro domains:
  IPR015410 Domain of unknown function DUF1985 [PF09331] (43-85)

Foldseek 3Di:
DAPVCPPPDPVRLVVCCPDPNNVVSVVNDDDDDPQNVVVVVVCVDDDPPNFWRWDQDVNDTDIDGPVNVCVVVVHPPDDDDDPVPVVVVVVVVVPD

Mean predicted aligned error: 11.6 Å

Sequence (96 aa):
QPQLCQHFDEHQLEDFRNSCLGFLAEVLDIQFSVQLVQHLVFRTIRTDMMNELWFNVQGHMTRFGLQEYVFVMGLKCCIFPDDDQFAQVLERRRLK

pLDDT: mean 75.34, std 12.93, range [34.56, 93.75]

Secondary structure (DSSP, 8-state):
--GGGTT--HHHHHHHHHSTTGGGGG-S-----HHHHHHHHHHHS--S-TTEEEEEETTEEEEEEHHHHHHHTT------S-HHHHHHHHHHHH--

Organism: NCBI:txid158383